Protein AF-A0A2D6XJ71-F1 (afdb_monomer_lite)

Structure (mmCIF, N/CA/C/O backbone):
data_AF-A0A2D6XJ71-F1
#
_entry.id   AF-A0A2D6XJ71-F1
#
loop_
_atom_site.group_PDB
_atom_site.id
_atom_site.type_symbol
_atom_site.label_atom_id
_atom_site.label_alt_id
_atom_site.label_comp_id
_atom_site.label_asym_id
_atom_site.label_entity_id
_atom_site.label_seq_id
_atom_site.pdbx_PDB_ins_code
_atom_site.Cartn_x
_atom_site.Cartn_y
_atom_site.Cartn_z
_atom_site.occupancy
_atom_site.B_iso_or_equiv
_atom_site.auth_seq_id
_atom_site.auth_comp_id
_atom_site.auth_asym_id
_atom_site.auth_atom_id
_atom_site.pdbx_PDB_model_num
ATOM 1 N N . MET A 1 1 ? -10.525 14.845 2.815 1.00 51.22 1 MET A N 1
ATOM 2 C CA . MET A 1 1 ? -10.819 14.369 4.170 1.00 51.22 1 MET A CA 1
ATOM 3 C C . MET A 1 1 ? -10.170 13.009 4.356 1.00 51.22 1 MET A C 1
ATOM 5 O O . MET A 1 1 ? -10.259 12.200 3.432 1.00 51.22 1 MET A O 1
ATOM 9 N N . PRO A 1 2 ? -9.506 12.771 5.499 1.00 63.09 2 PRO A N 1
ATOM 10 C CA . PRO A 1 2 ? -9.020 11.447 5.860 1.00 63.09 2 PRO A CA 1
ATOM 11 C C . PRO A 1 2 ? -10.213 10.497 5.984 1.00 63.09 2 PRO A C 1
ATOM 13 O O . PRO A 1 2 ? -11.154 10.777 6.727 1.00 63.09 2 PRO A O 1
ATOM 16 N N . ASP A 1 3 ? -10.180 9.400 5.234 1.00 77.62 3 ASP A N 1
ATOM 17 C CA . ASP A 1 3 ? -11.214 8.375 5.257 1.00 77.62 3 ASP A CA 1
ATOM 18 C C . ASP A 1 3 ? -10.676 7.134 5.960 1.00 77.62 3 ASP A C 1
ATOM 20 O O . ASP A 1 3 ? -9.492 6.808 5.891 1.00 77.62 3 ASP A O 1
ATOM 24 N N . LYS A 1 4 ? -11.563 6.416 6.640 1.00 82.00 4 LYS A N 1
ATOM 25 C CA . LYS A 1 4 ? -11.243 5.103 7.192 1.00 82.00 4 LYS A CA 1
ATOM 26 C C . LYS A 1 4 ? -11.591 4.049 6.156 1.00 82.00 4 LYS A C 1
ATOM 28 O O . LYS A 1 4 ? -12.756 3.896 5.792 1.00 82.00 4 LYS A O 1
ATOM 33 N N . ILE A 1 5 ? -10.583 3.327 5.681 1.00 81.94 5 ILE A N 1
ATOM 34 C CA . ILE A 1 5 ? -10.761 2.212 4.757 1.00 81.94 5 ILE A CA 1
ATOM 35 C C . ILE A 1 5 ? -10.646 0.922 5.553 1.00 81.94 5 ILE A C 1
ATOM 37 O O . ILE A 1 5 ? -9.626 0.647 6.178 1.00 81.94 5 ILE A O 1
ATOM 41 N N . LYS A 1 6 ? -11.706 0.117 5.504 1.00 82.56 6 LYS A N 1
ATOM 42 C CA . LYS A 1 6 ? -11.683 -1.251 6.015 1.00 82.56 6 LYS A CA 1
ATOM 43 C C . LYS A 1 6 ? -11.183 -2.177 4.923 1.00 82.56 6 LYS A C 1
ATOM 45 O O . LYS A 1 6 ? -11.845 -2.348 3.895 1.00 82.56 6 LYS A O 1
ATOM 50 N N . VAL A 1 7 ? -10.016 -2.758 5.146 1.00 82.50 7 VAL A N 1
ATOM 51 C CA . VAL A 1 7 ? -9.429 -3.758 4.265 1.00 82.50 7 VAL A CA 1
ATOM 52 C C . VAL A 1 7 ? -9.824 -5.123 4.807 1.00 82.50 7 VAL A C 1
ATOM 54 O O . VAL A 1 7 ? -9.455 -5.508 5.914 1.00 82.50 7 VAL A O 1
ATOM 57 N N . LYS A 1 8 ? -10.653 -5.824 4.033 1.00 79.19 8 LYS A N 1
ATOM 58 C CA . LYS A 1 8 ? -11.095 -7.178 4.357 1.00 79.19 8 LYS A CA 1
ATOM 59 C C . LYS A 1 8 ? -10.060 -8.191 3.894 1.00 79.19 8 LYS A C 1
ATOM 61 O O . LYS A 1 8 ? -9.415 -7.943 2.874 1.00 79.19 8 LYS A O 1
ATOM 66 N N . PRO A 1 9 ? -9.974 -9.344 4.567 1.00 72.31 9 PRO A N 1
ATOM 67 C CA . PRO A 1 9 ? -9.138 -10.421 4.090 1.00 72.31 9 PRO A CA 1
ATOM 68 C C . PRO A 1 9 ? -9.568 -10.936 2.725 1.00 72.31 9 PRO A C 1
ATOM 70 O O . PRO A 1 9 ? -10.763 -11.057 2.428 1.00 72.31 9 PRO A O 1
ATOM 73 N N . GLU A 1 10 ? -8.575 -11.238 1.894 1.00 70.38 10 GLU A N 1
ATOM 74 C CA . GLU A 1 10 ? -8.790 -12.020 0.687 1.00 70.38 10 G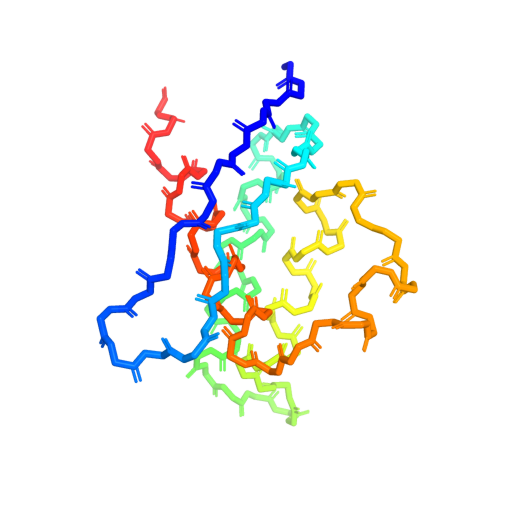LU A CA 1
ATOM 75 C C . GLU A 1 10 ? -9.083 -13.478 1.052 1.00 70.38 10 GLU A C 1
ATOM 77 O O . GLU A 1 10 ? -8.654 -14.003 2.080 1.00 70.38 10 GLU A O 1
ATOM 82 N N . LYS A 1 11 ? -9.880 -14.155 0.222 1.00 70.31 11 LYS A N 1
ATOM 83 C CA . LYS A 1 11 ? -10.230 -15.554 0.477 1.00 70.31 11 LYS A CA 1
ATOM 84 C C . LYS A 1 11 ? -8.966 -16.415 0.438 1.00 70.31 11 LYS A C 1
ATOM 86 O O . LYS A 1 11 ? -8.349 -16.524 -0.615 1.00 70.31 11 LYS A O 1
ATOM 91 N N . GLY A 1 12 ? -8.666 -17.086 1.549 1.00 67.19 12 GLY A N 1
ATOM 92 C CA . GLY A 1 12 ? -7.524 -17.997 1.664 1.00 67.19 12 GLY A CA 1
ATOM 93 C C . GLY A 1 12 ? -6.319 -17.426 2.411 1.00 67.19 12 GLY A C 1
ATOM 94 O O . GLY A 1 12 ? -5.306 -18.111 2.470 1.00 67.19 12 GLY A O 1
ATOM 95 N N . THR A 1 13 ? -6.423 -16.226 2.991 1.00 66.50 13 THR A N 1
ATOM 96 C CA . THR A 1 13 ? -5.395 -15.666 3.881 1.00 66.50 13 THR A CA 1
ATOM 97 C C . THR A 1 13 ? -5.837 -15.726 5.349 1.00 66.50 13 THR A C 1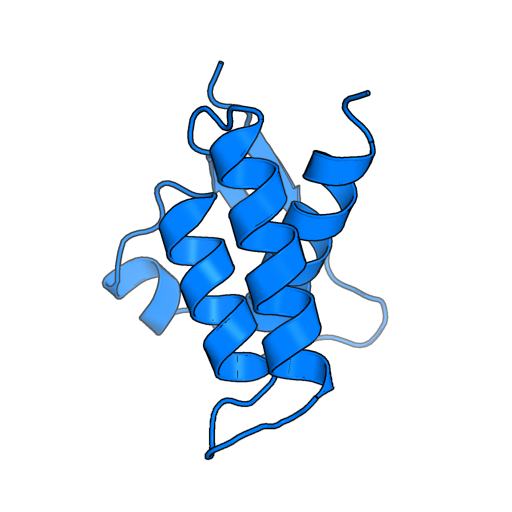
ATOM 99 O O . THR A 1 13 ? -7.025 -15.603 5.652 1.00 66.50 13 THR A O 1
ATOM 102 N N . ASP A 1 14 ? -4.882 -15.887 6.275 1.00 70.31 14 ASP A N 1
ATOM 103 C CA . ASP A 1 14 ? -5.107 -15.844 7.740 1.00 70.31 14 ASP A CA 1
ATOM 104 C C . ASP A 1 14 ? -5.238 -14.405 8.286 1.00 70.31 14 ASP A C 1
ATOM 106 O O . ASP A 1 14 ? -5.273 -14.153 9.495 1.00 70.31 14 ASP A O 1
ATOM 110 N N . PHE A 1 15 ? -5.311 -13.446 7.369 1.00 71.06 15 PHE A N 1
ATOM 111 C CA . PHE A 1 15 ? -5.405 -12.022 7.618 1.00 71.06 15 PHE A CA 1
ATOM 112 C C . PHE A 1 15 ? -6.723 -11.659 8.325 1.00 71.06 15 PHE A C 1
ATOM 114 O O . PHE A 1 15 ? -7.802 -12.155 7.990 1.00 71.06 15 PHE A O 1
ATOM 121 N N . LYS A 1 16 ? -6.657 -10.763 9.314 1.00 72.44 16 LYS A N 1
ATOM 122 C CA . LYS A 1 16 ? -7.840 -10.196 9.982 1.00 72.44 16 LYS A CA 1
ATOM 123 C C . LYS A 1 16 ? -8.249 -8.888 9.307 1.00 72.44 16 LYS A C 1
ATOM 125 O O . LYS A 1 16 ? -7.430 -8.217 8.709 1.00 72.44 16 LYS A O 1
ATOM 130 N N . GLU A 1 17 ? -9.521 -8.500 9.400 1.00 81.56 17 GLU A N 1
ATOM 131 C CA . GLU A 1 17 ? -9.947 -7.183 8.898 1.00 81.56 17 GLU A CA 1
ATOM 132 C C . GLU A 1 17 ? -9.151 -6.069 9.603 1.00 81.56 17 GLU A C 1
ATOM 134 O O . GLU A 1 17 ? -9.129 -6.017 10.834 1.00 81.56 17 GLU A O 1
ATOM 139 N N . ILE A 1 18 ? -8.526 -5.182 8.823 1.00 82.88 18 ILE A N 1
ATOM 140 C CA . ILE A 1 18 ? -7.787 -4.022 9.333 1.00 82.88 18 ILE A CA 1
ATOM 141 C C . ILE A 1 18 ? -8.475 -2.738 8.883 1.00 82.88 18 ILE A C 1
ATOM 143 O O . ILE A 1 18 ? -8.847 -2.568 7.720 1.00 82.88 18 ILE A O 1
ATOM 147 N N . GLU A 1 19 ? -8.643 -1.812 9.824 1.00 85.75 19 GLU A N 1
ATOM 148 C CA . GLU A 1 19 ? -9.088 -0.452 9.546 1.00 85.75 19 GLU A CA 1
ATOM 149 C C . GLU A 1 19 ? -7.871 0.464 9.430 1.00 85.75 19 GLU A C 1
ATOM 151 O O . GLU A 1 19 ? -7.104 0.622 10.377 1.00 85.75 19 GLU A O 1
ATOM 156 N N . VAL A 1 20 ? -7.711 1.086 8.266 1.00 86.75 20 VAL A N 1
ATOM 157 C CA . VAL A 1 20 ? -6.593 1.977 7.971 1.00 86.75 20 VAL A CA 1
ATOM 158 C C . VAL A 1 20 ? -7.125 3.386 7.777 1.00 86.75 20 VAL A C 1
ATOM 160 O O . VAL A 1 20 ? -8.073 3.611 7.021 1.00 86.75 20 VAL A O 1
ATOM 163 N N . THR A 1 21 ? -6.517 4.351 8.462 1.00 88.00 21 THR A N 1
ATOM 164 C CA . THR A 1 21 ? -6.856 5.765 8.276 1.00 88.00 21 THR A CA 1
ATOM 165 C C . THR A 1 21 ? -6.009 6.335 7.148 1.00 88.00 21 THR A C 1
ATOM 167 O O . THR A 1 21 ? -4.77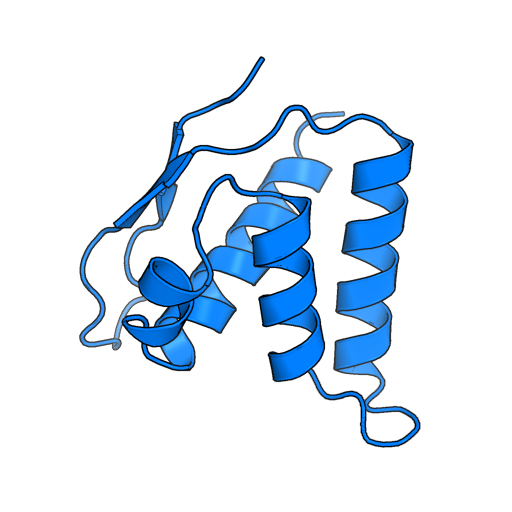7 6.268 7.178 1.00 88.00 21 THR A O 1
ATOM 170 N N . THR A 1 22 ? -6.667 6.876 6.128 1.00 86.44 22 THR A N 1
ATOM 171 C CA . THR A 1 22 ? -5.995 7.443 4.962 1.00 86.44 22 THR A CA 1
ATOM 172 C C . THR A 1 22 ? -5.593 8.880 5.244 1.00 86.44 22 THR A C 1
ATOM 174 O O . THR A 1 22 ? -6.315 9.627 5.904 1.00 86.44 22 THR A O 1
ATOM 177 N N . LYS A 1 23 ? -4.471 9.307 4.676 1.00 85.94 23 LYS A N 1
ATOM 178 C CA . LYS A 1 23 ? -4.129 10.726 4.578 1.00 85.94 23 LYS A CA 1
ATOM 179 C C . LYS A 1 23 ? -5.046 11.410 3.566 1.00 85.94 23 LYS A C 1
ATOM 181 O O . LYS A 1 23 ? -5.757 10.759 2.798 1.00 85.94 23 LYS A O 1
ATOM 186 N N . ASP A 1 24 ? -5.042 12.738 3.572 1.00 79.00 24 ASP A N 1
ATOM 187 C CA . ASP A 1 24 ? -5.658 13.491 2.489 1.00 79.00 24 ASP A CA 1
ATOM 188 C C . ASP A 1 24 ? -4.804 13.349 1.223 1.00 79.00 24 ASP A C 1
ATOM 190 O O . ASP A 1 24 ? -3.604 13.617 1.224 1.00 79.00 24 ASP A O 1
ATOM 194 N N . TRP A 1 25 ? -5.426 12.886 0.144 1.00 78.62 25 TRP A N 1
ATOM 195 C CA . TRP A 1 25 ? -4.756 12.438 -1.072 1.00 78.62 25 TRP A CA 1
ATOM 196 C C . TRP A 1 25 ? -5.238 13.254 -2.267 1.00 78.62 25 TRP A C 1
ATOM 198 O O . TRP A 1 25 ? -6.333 13.052 -2.803 1.00 78.62 25 TRP A O 1
ATOM 208 N N . ASN A 1 26 ? -4.391 14.198 -2.673 1.00 84.69 26 ASN A N 1
ATOM 209 C CA . ASN A 1 26 ? -4.610 15.082 -3.813 1.00 84.69 26 ASN A CA 1
ATOM 210 C C . ASN A 1 26 ? -4.148 14.413 -5.125 1.00 84.69 26 ASN A C 1
ATOM 212 O O . ASN A 1 26 ? -3.597 13.311 -5.116 1.00 84.69 26 ASN A O 1
ATOM 216 N N . LEU A 1 27 ? -4.357 15.081 -6.267 1.00 85.69 27 LEU A N 1
ATOM 217 C CA . LEU A 1 27 ? -4.001 14.556 -7.594 1.00 85.69 27 LEU A CA 1
ATOM 218 C C . LEU A 1 27 ? -2.525 14.133 -7.710 1.00 85.69 27 LEU A C 1
ATOM 220 O O . LEU A 1 27 ? -2.219 13.162 -8.403 1.00 85.69 27 LEU A O 1
ATOM 224 N N . GLU A 1 28 ? -1.618 14.844 -7.044 1.00 88.56 28 GLU A N 1
ATOM 225 C CA . GLU A 1 28 ? -0.191 14.523 -7.028 1.00 88.56 28 GLU A CA 1
ATOM 226 C C . GLU A 1 28 ? 0.072 13.225 -6.263 1.00 88.56 28 GLU A C 1
ATOM 228 O O . GLU A 1 28 ? 0.724 12.329 -6.799 1.00 88.56 28 GLU A O 1
ATOM 233 N N . THR A 1 29 ? -0.523 13.063 -5.078 1.00 87.44 29 THR A N 1
ATOM 234 C CA . THR A 1 29 ? -0.465 11.813 -4.309 1.00 87.44 29 THR A CA 1
ATOM 235 C C . THR A 1 29 ? -0.945 10.632 -5.152 1.00 87.44 29 THR A C 1
ATOM 237 O O . THR A 1 29 ? -0.285 9.593 -5.188 1.00 87.44 29 THR A O 1
ATOM 240 N N . ARG A 1 30 ? -2.037 10.805 -5.916 1.00 87.25 30 ARG A N 1
ATOM 241 C CA . ARG A 1 30 ? -2.551 9.747 -6.808 1.00 87.25 30 ARG A CA 1
ATOM 242 C C . ARG A 1 30 ? -1.576 9.369 -7.908 1.00 87.25 30 ARG A C 1
ATOM 244 O O . ARG A 1 30 ? -1.358 8.187 -8.167 1.00 87.25 30 ARG A O 1
ATOM 251 N N . ARG A 1 31 ? -0.975 10.368 -8.556 1.00 90.31 31 ARG A N 1
ATOM 252 C CA . ARG A 1 31 ? 0.039 10.140 -9.595 1.00 90.31 31 ARG A CA 1
ATOM 253 C C . ARG A 1 31 ? 1.246 9.401 -9.031 1.00 90.31 31 ARG A C 1
ATOM 255 O O . ARG A 1 31 ? 1.744 8.489 -9.687 1.00 90.31 31 ARG A O 1
ATOM 262 N N . THR A 1 32 ? 1.682 9.766 -7.830 1.00 92.81 32 THR A N 1
ATOM 263 C CA . THR A 1 32 ? 2.815 9.122 -7.164 1.00 92.81 32 THR A CA 1
ATOM 264 C C . THR A 1 32 ? 2.506 7.669 -6.823 1.00 92.81 32 THR A C 1
ATOM 266 O O . THR A 1 32 ? 3.282 6.807 -7.217 1.00 92.81 32 THR A O 1
ATOM 269 N N . ILE A 1 33 ? 1.355 7.369 -6.214 1.00 91.62 33 ILE A N 1
ATOM 270 C CA . ILE A 1 33 ? 0.940 5.988 -5.902 1.00 91.62 33 ILE A CA 1
ATOM 271 C C . ILE A 1 33 ? 0.897 5.122 -7.167 1.00 91.62 33 ILE A C 1
ATOM 273 O O . ILE A 1 33 ? 1.519 4.064 -7.213 1.00 91.62 33 ILE A O 1
ATOM 277 N N . ASN A 1 34 ? 0.264 5.604 -8.241 1.00 90.88 34 ASN A N 1
ATOM 278 C CA . ASN A 1 34 ? 0.212 4.869 -9.510 1.00 90.88 34 ASN A CA 1
ATOM 279 C C . ASN A 1 34 ? 1.605 4.637 -10.120 1.00 90.88 34 ASN A C 1
ATOM 281 O O . ASN A 1 34 ? 1.857 3.597 -10.733 1.00 90.88 34 ASN A O 1
ATOM 285 N N . ARG A 1 35 ? 2.526 5.596 -9.960 1.00 92.62 35 ARG A N 1
ATOM 286 C CA . ARG A 1 35 ? 3.916 5.443 -10.399 1.00 92.62 35 ARG A CA 1
ATOM 287 C C . ARG A 1 35 ? 4.642 4.373 -9.583 1.00 92.62 35 ARG A C 1
ATOM 289 O O . ARG A 1 35 ? 5.293 3.538 -10.201 1.00 92.62 35 ARG A O 1
ATOM 296 N N . LEU A 1 36 ? 4.504 4.382 -8.256 1.00 92.88 36 LEU A N 1
ATOM 297 C CA . LEU A 1 36 ? 5.138 3.413 -7.353 1.00 92.88 36 LEU A CA 1
ATOM 298 C C . LEU A 1 36 ? 4.674 1.988 -7.668 1.00 92.88 36 LEU A C 1
ATOM 300 O O . LEU A 1 36 ? 5.502 1.128 -7.950 1.00 92.88 36 LEU A O 1
ATOM 304 N N . VAL A 1 37 ? 3.358 1.762 -7.761 1.00 91.06 37 VAL A N 1
ATOM 305 C CA . VAL A 1 37 ? 2.789 0.445 -8.107 1.00 91.06 37 VAL A CA 1
ATOM 306 C C . VAL A 1 37 ? 3.304 -0.046 -9.462 1.00 91.06 37 VAL A C 1
ATOM 308 O O . VAL A 1 37 ? 3.677 -1.211 -9.608 1.00 91.06 37 VAL A O 1
ATOM 311 N N . ARG A 1 38 ? 3.384 0.843 -10.463 1.00 90.88 38 ARG A N 1
ATOM 312 C CA . ARG A 1 38 ? 3.942 0.505 -11.779 1.00 90.88 38 ARG A CA 1
ATOM 313 C C . ARG A 1 38 ? 5.441 0.206 -11.720 1.00 90.88 38 ARG A C 1
ATOM 315 O O . ARG A 1 38 ? 5.902 -0.647 -12.468 1.00 90.88 38 ARG A O 1
ATOM 322 N N . GLN A 1 39 ? 6.205 0.913 -10.889 1.00 91.12 39 GLN A N 1
ATOM 323 C CA . GLN A 1 39 ? 7.627 0.628 -10.686 1.00 91.12 39 GLN A CA 1
ATOM 324 C C . GLN A 1 39 ? 7.829 -0.733 -10.018 1.00 91.12 39 GLN A C 1
ATOM 326 O O . GLN A 1 39 ? 8.642 -1.502 -10.522 1.00 91.12 39 GLN A O 1
ATOM 331 N N . GLY A 1 40 ? 7.043 -1.050 -8.984 1.00 90.88 40 GLY A N 1
ATOM 332 C CA . GLY A 1 40 ? 7.064 -2.350 -8.311 1.00 90.88 40 GLY A CA 1
ATOM 333 C C . GLY A 1 40 ? 6.782 -3.511 -9.265 1.00 90.88 40 GLY A C 1
ATOM 334 O O . GLY A 1 40 ? 7.543 -4.468 -9.296 1.00 90.88 40 GLY A O 1
ATOM 335 N N . HIS A 1 41 ? 5.778 -3.383 -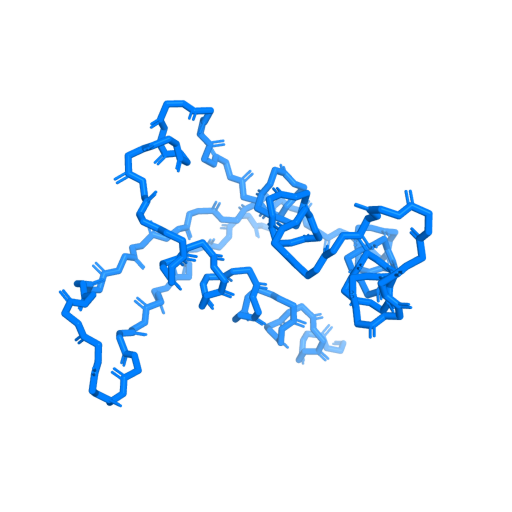10.140 1.00 89.12 41 HIS A N 1
ATOM 336 C CA . HIS A 1 41 ? 5.473 -4.390 -11.173 1.00 89.12 41 HIS A CA 1
ATOM 337 C C . HIS A 1 41 ? 6.587 -4.599 -12.203 1.00 89.12 41 HIS A C 1
ATOM 339 O O . HIS A 1 41 ? 6.661 -5.649 -12.836 1.00 89.12 41 HIS A O 1
ATOM 345 N N . LEU A 1 42 ? 7.400 -3.572 -12.452 1.00 91.06 42 LEU A N 1
ATOM 346 C CA . LEU A 1 42 ? 8.492 -3.649 -13.419 1.00 91.06 42 LEU A CA 1
ATOM 347 C C . LEU A 1 42 ? 9.782 -4.201 -12.802 1.00 91.06 42 LEU A C 1
ATOM 349 O O . LEU A 1 42 ? 10.726 -4.419 -13.559 1.00 91.06 42 LEU A O 1
ATOM 353 N N . GLU A 1 43 ? 9.828 -4.367 -11.475 1.00 85.69 43 GLU A N 1
ATOM 354 C CA . GLU A 1 43 ? 10.967 -4.880 -10.701 1.00 85.69 43 GLU A CA 1
ATOM 355 C C . GLU A 1 43 ? 12.323 -4.320 -11.162 1.00 85.69 43 GLU A C 1
ATOM 357 O O . GLU A 1 43 ? 13.271 -5.041 -11.481 1.00 85.69 43 GLU A O 1
ATOM 362 N N . LYS A 1 44 ? 12.422 -2.990 -11.270 1.00 78.94 44 LYS A N 1
ATOM 363 C CA . LYS A 1 44 ? 13.626 -2.331 -11.796 1.00 78.94 44 LYS A CA 1
ATOM 364 C C . LYS A 1 44 ? 14.585 -1.939 -10.684 1.00 78.94 44 LYS A C 1
ATOM 366 O O . LYS A 1 44 ? 14.183 -1.332 -9.701 1.00 78.94 44 LYS A O 1
ATOM 371 N N . ASN A 1 45 ? 15.878 -2.178 -10.906 1.00 81.12 45 ASN A N 1
ATOM 372 C CA . ASN A 1 45 ? 16.965 -1.757 -10.011 1.00 81.12 45 ASN A CA 1
ATOM 373 C C . ASN A 1 45 ? 16.826 -2.285 -8.570 1.00 81.12 45 ASN A C 1
ATOM 375 O O . ASN A 1 45 ? 17.210 -1.598 -7.630 1.00 81.12 45 ASN A O 1
ATOM 379 N N . GLY A 1 46 ? 16.259 -3.483 -8.396 1.00 82.88 46 GLY A N 1
ATOM 380 C CA . GLY A 1 46 ? 16.023 -4.068 -7.072 1.00 82.88 46 GLY A CA 1
ATOM 381 C C . GLY A 1 46 ? 14.820 -3.490 -6.323 1.00 82.88 46 GLY A C 1
ATOM 382 O O . GLY A 1 46 ? 14.584 -3.905 -5.200 1.00 82.88 46 GLY A O 1
ATOM 383 N N . TYR A 1 47 ? 14.060 -2.576 -6.936 1.00 88.62 47 TYR A N 1
ATOM 384 C CA . TYR A 1 47 ? 12.797 -2.081 -6.396 1.00 88.62 47 TYR A CA 1
ATOM 385 C C . TYR A 1 47 ? 11.672 -3.043 -6.773 1.00 88.62 47 TYR A C 1
ATOM 387 O O . TYR A 1 47 ? 11.268 -3.087 -7.940 1.00 88.62 47 TYR A O 1
ATOM 395 N N . CYS A 1 48 ? 11.208 -3.837 -5.812 1.00 91.44 48 CYS A N 1
ATOM 396 C CA . CYS A 1 48 ? 10.212 -4.881 -6.033 1.00 91.44 48 CYS A CA 1
ATOM 397 C C . CYS A 1 48 ? 8.796 -4.426 -5.655 1.00 91.44 48 CYS A C 1
ATOM 399 O O . CYS A 1 48 ? 8.569 -3.312 -5.176 1.00 91.44 48 CYS A O 1
ATOM 401 N N . MET A 1 49 ? 7.812 -5.299 -5.878 1.00 92.19 49 MET A N 1
ATOM 402 C CA . MET A 1 49 ? 6.421 -5.001 -5.538 1.00 92.19 49 MET A CA 1
ATOM 403 C C . MET A 1 49 ? 6.222 -4.727 -4.041 1.00 92.19 49 MET A C 1
ATOM 405 O O . MET A 1 49 ? 5.436 -3.858 -3.677 1.00 92.19 49 MET A O 1
ATOM 409 N N . PHE A 1 50 ? 6.970 -5.415 -3.178 1.00 92.00 50 PHE A N 1
ATOM 410 C CA . PHE A 1 50 ? 6.881 -5.203 -1.737 1.00 92.00 50 PHE A CA 1
ATOM 411 C C . PHE A 1 50 ? 7.343 -3.796 -1.330 1.00 92.00 50 PHE A C 1
ATOM 413 O O . PHE A 1 50 ? 6.644 -3.124 -0.573 1.00 92.00 50 PHE A O 1
ATOM 420 N N . ASP A 1 51 ? 8.452 -3.310 -1.899 1.00 93.00 51 ASP A N 1
ATOM 421 C CA . ASP A 1 51 ? 8.936 -1.943 -1.655 1.00 93.00 51 ASP A CA 1
ATOM 422 C C . ASP A 1 51 ? 7.886 -0.908 -2.083 1.00 93.00 51 ASP A C 1
ATOM 424 O O . ASP A 1 51 ? 7.584 0.036 -1.351 1.00 93.00 51 ASP A O 1
ATOM 428 N N . ALA A 1 52 ? 7.253 -1.143 -3.238 1.00 94.19 52 ALA A N 1
ATOM 429 C CA . ALA A 1 52 ? 6.165 -0.306 -3.726 1.00 94.19 52 ALA A CA 1
ATOM 430 C C . ALA A 1 52 ? 4.974 -0.272 -2.763 1.00 94.19 52 ALA A C 1
ATOM 432 O O . ALA A 1 52 ? 4.402 0.794 -2.533 1.00 94.19 52 ALA A O 1
ATOM 433 N N . CYS A 1 53 ? 4.605 -1.412 -2.180 1.00 94.12 53 CYS A N 1
ATOM 434 C CA . CYS A 1 53 ? 3.523 -1.489 -1.205 1.00 94.12 53 CYS A CA 1
ATOM 435 C C . CYS A 1 53 ? 3.844 -0.702 0.073 1.00 94.12 53 CYS A C 1
ATOM 437 O O . CYS A 1 53 ? 3.010 0.088 0.519 1.00 94.12 53 CYS A O 1
ATOM 439 N N . CYS A 1 54 ? 5.057 -0.837 0.613 1.00 93.25 54 CYS A N 1
ATOM 440 C CA . CYS A 1 54 ? 5.517 -0.067 1.773 1.00 93.25 54 CYS A CA 1
ATOM 441 C C . CYS A 1 54 ? 5.469 1.449 1.519 1.00 93.25 54 CYS A C 1
ATOM 443 O O . CYS A 1 54 ? 4.926 2.201 2.334 1.00 93.25 54 CYS A O 1
ATOM 445 N N . ASP A 1 55 ? 5.958 1.901 0.360 1.00 93.88 55 ASP A N 1
ATOM 446 C CA . ASP A 1 55 ? 5.922 3.318 -0.016 1.00 93.88 55 ASP A CA 1
ATOM 447 C C . ASP A 1 55 ? 4.485 3.837 -0.164 1.00 93.88 55 ASP A C 1
ATOM 449 O O . ASP A 1 55 ? 4.168 4.958 0.252 1.00 93.88 55 ASP A O 1
ATOM 453 N N . VAL A 1 56 ? 3.585 3.021 -0.727 1.00 93.06 56 VAL A N 1
ATOM 454 C CA . VAL A 1 56 ? 2.160 3.357 -0.830 1.00 93.06 56 VAL A CA 1
ATOM 455 C C . VAL A 1 56 ? 1.532 3.497 0.551 1.00 93.06 56 VAL A C 1
ATOM 457 O O . VAL A 1 56 ? 0.826 4.480 0.769 1.00 93.06 56 VAL A O 1
ATOM 460 N N . LEU A 1 57 ? 1.794 2.587 1.496 1.00 92.62 57 LEU A N 1
ATOM 461 C CA . LEU A 1 57 ? 1.278 2.707 2.864 1.00 92.62 57 LEU A CA 1
ATOM 462 C C . LEU A 1 57 ? 1.756 3.998 3.528 1.00 92.62 57 LEU A C 1
ATOM 464 O O . LEU A 1 57 ? 0.936 4.742 4.071 1.00 92.62 57 LEU A O 1
ATOM 468 N N . ASN A 1 58 ? 3.048 4.307 3.429 1.00 91.50 58 ASN A N 1
ATOM 469 C CA . ASN A 1 58 ? 3.617 5.515 4.023 1.00 91.50 58 ASN A CA 1
ATOM 470 C C . ASN A 1 58 ? 2.982 6.792 3.437 1.00 91.50 58 ASN A C 1
ATOM 472 O O . ASN A 1 58 ? 2.628 7.733 4.155 1.00 91.50 58 ASN A O 1
ATOM 476 N N . LEU A 1 59 ? 2.765 6.813 2.121 1.00 90.69 59 LEU A N 1
ATOM 477 C CA . LEU A 1 59 ? 2.205 7.967 1.423 1.00 90.69 59 LEU A CA 1
ATOM 478 C C . LEU A 1 59 ? 0.686 8.116 1.616 1.00 90.69 59 LEU A C 1
ATOM 480 O O . LEU A 1 59 ? 0.186 9.234 1.749 1.00 90.69 59 LEU A O 1
ATOM 484 N N . ALA A 1 60 ? -0.052 7.007 1.608 1.00 89.19 60 ALA A N 1
ATOM 485 C CA . ALA A 1 60 ? -1.513 6.993 1.578 1.00 89.19 60 ALA A CA 1
ATOM 486 C C . ALA A 1 60 ? -2.161 6.924 2.965 1.00 89.19 60 ALA A C 1
ATOM 488 O O . ALA A 1 60 ? -3.340 7.252 3.097 1.00 89.19 60 ALA A O 1
ATOM 489 N N . THR A 1 61 ? -1.431 6.500 3.997 1.00 91.19 61 THR A N 1
ATOM 490 C CA . THR A 1 61 ? -1.999 6.184 5.316 1.00 91.19 61 THR A CA 1
ATOM 491 C C . THR A 1 61 ? -1.295 6.929 6.436 1.00 91.19 61 THR A C 1
ATOM 493 O O . THR A 1 61 ? -0.208 7.478 6.258 1.00 91.19 61 THR A O 1
ATOM 496 N N . THR A 1 62 ? -1.926 6.961 7.606 1.00 90.38 62 THR A N 1
ATOM 497 C CA . THR A 1 62 ? -1.325 7.469 8.844 1.00 90.38 62 THR A CA 1
ATOM 498 C C . THR A 1 62 ? -0.656 6.373 9.677 1.00 90.38 62 THR A C 1
ATOM 500 O O . THR A 1 62 ? -0.387 6.623 10.848 1.00 90.38 62 THR A O 1
ATOM 503 N N . LEU A 1 63 ? -0.440 5.173 9.121 1.00 88.94 63 LEU A N 1
ATOM 504 C CA . LEU A 1 63 ? 0.254 4.097 9.830 1.00 88.94 63 LEU A CA 1
ATOM 505 C C . LEU A 1 63 ? 1.680 4.538 10.172 1.00 88.94 63 LEU A C 1
ATOM 507 O O . LEU A 1 63 ? 2.363 5.164 9.357 1.00 88.94 63 LEU A O 1
ATOM 511 N N . THR A 1 64 ? 2.105 4.229 11.390 1.00 88.88 64 THR A N 1
ATOM 512 C CA . THR A 1 64 ? 3.484 4.424 11.836 1.00 88.88 64 THR A CA 1
ATOM 513 C C . THR A 1 64 ? 4.376 3.295 11.318 1.00 88.88 64 THR A C 1
ATOM 515 O O . THR A 1 64 ? 3.890 2.253 10.880 1.00 88.88 64 THR A O 1
ATOM 518 N N . GLU A 1 65 ? 5.696 3.475 11.383 1.00 86.19 65 GLU A N 1
ATOM 519 C CA . GLU A 1 65 ? 6.640 2.397 11.055 1.00 86.19 65 GLU A CA 1
ATOM 520 C C . GLU A 1 65 ? 6.426 1.162 11.943 1.00 86.19 65 GLU A C 1
ATOM 522 O O . GLU A 1 65 ? 6.528 0.039 11.459 1.00 86.19 65 GLU A O 1
ATOM 527 N N . GLU A 1 66 ? 6.067 1.363 13.215 1.00 88.31 66 GLU A N 1
ATOM 528 C CA . GLU A 1 66 ? 5.745 0.281 14.150 1.00 88.31 66 GLU A CA 1
ATOM 529 C C . GLU A 1 66 ? 4.468 -0.465 13.742 1.00 88.31 66 GLU A C 1
ATOM 531 O O . GLU A 1 66 ? 4.440 -1.695 13.774 1.00 88.31 66 GLU A O 1
ATOM 536 N N . ASP A 1 67 ? 3.431 0.251 13.293 1.00 88.81 67 ASP A N 1
ATOM 537 C CA . ASP A 1 67 ? 2.218 -0.384 12.769 1.00 88.81 67 ASP A CA 1
ATOM 538 C C . ASP A 1 67 ? 2.545 -1.251 11.550 1.00 88.81 67 ASP A C 1
ATOM 540 O O . ASP A 1 67 ? 2.119 -2.399 11.489 1.00 88.81 67 ASP A O 1
ATOM 544 N N . VAL A 1 68 ? 3.333 -0.725 10.603 1.00 86.69 68 VAL A N 1
ATOM 545 C CA . VAL A 1 68 ? 3.733 -1.456 9.390 1.00 86.69 68 VAL A CA 1
ATOM 546 C C . VAL A 1 68 ? 4.620 -2.656 9.728 1.00 86.69 68 VAL A C 1
ATOM 548 O O . VAL A 1 68 ? 4.459 -3.710 9.123 1.00 86.69 68 VAL A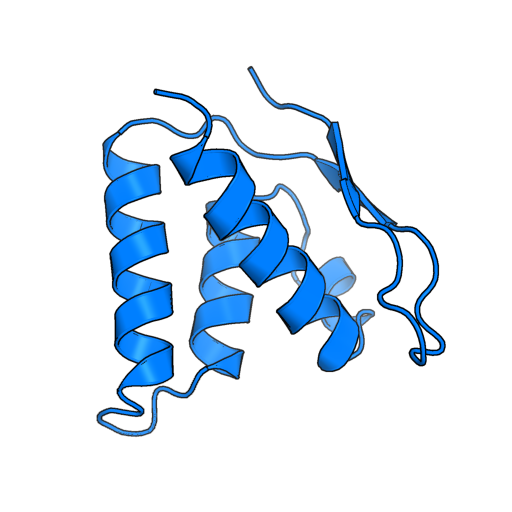 O 1
ATOM 551 N N . PHE A 1 69 ? 5.515 -2.540 10.712 1.00 87.38 69 PHE A N 1
ATOM 552 C CA . PHE A 1 69 ? 6.375 -3.644 11.151 1.00 87.38 69 PHE A CA 1
ATOM 553 C C . PHE A 1 69 ? 5.588 -4.806 11.774 1.00 87.38 69 PHE A C 1
ATOM 555 O O . PHE A 1 69 ? 5.997 -5.961 11.668 1.00 87.38 69 PHE A O 1
ATOM 562 N N . ASN A 1 70 ? 4.454 -4.510 12.412 1.00 88.50 70 ASN A N 1
ATOM 563 C CA . ASN A 1 70 ? 3.571 -5.522 12.989 1.00 88.50 70 ASN A CA 1
ATOM 564 C C . ASN A 1 70 ? 2.666 -6.208 11.951 1.00 88.50 70 ASN A C 1
ATOM 566 O O . ASN A 1 70 ? 1.988 -7.178 12.293 1.00 88.50 70 ASN A O 1
ATOM 570 N N . LEU A 1 71 ? 2.651 -5.728 10.704 1.00 88.12 71 LEU A N 1
ATOM 571 C CA . LEU A 1 71 ? 1.951 -6.372 9.599 1.00 88.12 71 LEU A CA 1
ATOM 572 C C . LEU A 1 71 ? 2.848 -7.419 8.937 1.00 88.12 71 LEU A C 1
ATOM 574 O O . LEU A 1 71 ? 4.038 -7.213 8.698 1.00 88.12 71 LEU A O 1
ATOM 578 N N . SER A 1 72 ? 2.254 -8.546 8.574 1.00 89.00 72 SER A N 1
ATOM 579 C CA . SER A 1 72 ? 2.886 -9.503 7.677 1.00 89.00 72 SER A CA 1
ATOM 580 C C . SER A 1 72 ? 2.956 -8.960 6.246 1.00 89.00 72 SER A C 1
ATOM 582 O O . SER A 1 72 ? 2.262 -8.016 5.858 1.00 89.00 72 SER A O 1
ATOM 584 N N . LYS A 1 73 ? 3.802 -9.592 5.430 1.00 88.12 73 LYS A N 1
ATOM 585 C CA . LYS A 1 73 ? 3.993 -9.222 4.025 1.00 88.12 73 LYS A CA 1
ATOM 586 C C . LYS A 1 73 ? 2.673 -9.191 3.243 1.00 88.12 73 LYS A C 1
ATOM 588 O O . LYS A 1 73 ? 2.410 -8.216 2.543 1.00 88.12 73 LYS A O 1
ATOM 593 N N . ASP A 1 74 ? 1.846 -10.221 3.397 1.00 87.12 74 ASP A N 1
ATOM 594 C CA . ASP A 1 74 ? 0.572 -10.334 2.682 1.00 87.12 74 ASP A CA 1
ATOM 595 C C . ASP A 1 74 ? -0.393 -9.209 3.083 1.00 87.12 74 ASP A C 1
ATOM 597 O O . ASP A 1 74 ? -1.090 -8.647 2.242 1.00 87.12 74 ASP A O 1
ATOM 601 N N . GLU A 1 75 ? -0.399 -8.823 4.362 1.00 88.19 75 GLU A N 1
ATOM 602 C CA . GLU A 1 75 ? -1.226 -7.722 4.865 1.00 88.19 75 GLU A CA 1
ATOM 603 C C . GLU A 1 75 ? -0.804 -6.390 4.249 1.00 88.19 75 GLU A C 1
ATOM 605 O O . GLU A 1 75 ? -1.648 -5.626 3.780 1.00 88.19 75 GLU A O 1
ATOM 610 N N . ILE A 1 76 ? 0.505 -6.135 4.194 1.00 91.12 76 ILE A N 1
ATOM 611 C CA . ILE A 1 76 ? 1.072 -4.939 3.566 1.00 91.12 76 ILE A CA 1
ATOM 612 C C . ILE A 1 76 ? 0.662 -4.861 2.093 1.00 91.12 76 ILE A C 1
ATOM 614 O O . ILE A 1 76 ? 0.181 -3.818 1.641 1.00 91.12 76 ILE A O 1
ATOM 618 N N . GLU A 1 77 ? 0.817 -5.957 1.350 1.00 90.56 77 GLU A N 1
ATOM 619 C CA . GLU A 1 77 ? 0.495 -6.004 -0.076 1.00 90.56 77 GLU A CA 1
ATOM 620 C C . GLU A 1 77 ? -1.004 -5.802 -0.332 1.00 90.56 77 GLU A C 1
ATOM 622 O O . GLU A 1 77 ? -1.381 -4.949 -1.142 1.00 90.56 77 GLU A O 1
ATOM 627 N N . VAL A 1 78 ? -1.871 -6.508 0.401 1.00 89.69 78 VAL A N 1
ATOM 628 C CA . VAL A 1 78 ? -3.331 -6.395 0.257 1.00 89.69 78 VAL A CA 1
ATOM 629 C C . VAL A 1 78 ? -3.814 -4.983 0.593 1.00 89.69 78 VAL A C 1
ATOM 631 O O . VAL A 1 78 ? -4.621 -4.414 -0.150 1.00 89.69 78 VAL A O 1
ATOM 634 N N . ILE A 1 79 ? -3.320 -4.376 1.679 1.00 89.88 79 ILE A N 1
ATOM 635 C CA . ILE A 1 79 ? -3.706 -3.011 2.058 1.00 89.88 79 ILE A CA 1
ATOM 636 C C . ILE A 1 79 ? -3.239 -2.014 0.993 1.00 89.88 79 ILE A C 1
ATOM 638 O O . ILE A 1 79 ? -4.039 -1.196 0.531 1.00 89.88 79 ILE A O 1
ATOM 642 N N . ALA A 1 80 ? -1.974 -2.077 0.573 1.00 91.69 80 ALA A N 1
ATOM 643 C CA . ALA A 1 80 ? -1.418 -1.135 -0.393 1.00 91.69 80 ALA A CA 1
ATOM 644 C C . ALA A 1 80 ? -2.134 -1.196 -1.750 1.00 91.69 80 ALA A C 1
ATOM 646 O O . ALA A 1 80 ? -2.511 -0.158 -2.303 1.00 91.69 80 ALA A O 1
ATOM 647 N N . LEU A 1 81 ? -2.389 -2.404 -2.260 1.00 89.06 81 LEU A N 1
ATOM 648 C CA . LEU A 1 81 ? -3.139 -2.608 -3.498 1.00 89.06 81 LEU A CA 1
ATOM 649 C C . LEU A 1 81 ? -4.574 -2.096 -3.378 1.00 89.06 81 LEU A C 1
ATOM 651 O O . LEU A 1 81 ? -5.064 -1.402 -4.270 1.00 89.06 81 LEU A O 1
ATOM 655 N N . LYS A 1 82 ? -5.230 -2.346 -2.239 1.00 89.19 82 LYS A N 1
ATOM 656 C CA . LYS A 1 82 ? -6.576 -1.829 -1.994 1.00 89.19 82 LYS A CA 1
ATOM 657 C C . LYS A 1 82 ? -6.611 -0.302 -2.011 1.00 89.19 82 LYS A C 1
ATOM 659 O O . LYS A 1 82 ? -7.524 0.280 -2.593 1.00 89.19 82 LYS A O 1
ATOM 664 N N . LEU A 1 83 ? -5.624 0.352 -1.405 1.00 88.88 83 LEU A N 1
ATOM 665 C CA . LEU A 1 83 ? -5.502 1.811 -1.409 1.00 88.88 83 LEU A CA 1
ATOM 666 C C . LEU A 1 83 ? -5.275 2.355 -2.823 1.00 88.88 83 LEU A C 1
ATOM 668 O O . LEU A 1 83 ? -5.904 3.344 -3.203 1.00 88.88 83 LEU A O 1
ATOM 672 N N . ALA A 1 84 ? -4.427 1.693 -3.612 1.00 88.50 84 ALA A N 1
ATOM 673 C CA . ALA A 1 84 ? -4.204 2.039 -5.012 1.00 88.50 84 ALA A CA 1
ATOM 674 C C . ALA A 1 84 ? -5.471 1.862 -5.874 1.00 88.50 84 ALA A C 1
ATOM 676 O O . ALA A 1 84 ? -5.712 2.647 -6.790 1.00 88.50 84 ALA A O 1
ATOM 677 N N . ASP A 1 85 ? -6.335 0.899 -5.569 1.00 87.19 85 ASP A N 1
ATOM 678 C CA . ASP A 1 85 ? -7.627 0.767 -6.246 1.00 87.19 85 ASP A CA 1
ATOM 679 C C . ASP A 1 85 ? -8.614 1.866 -5.834 1.00 87.19 85 ASP A C 1
ATOM 681 O O . ASP A 1 85 ? -9.244 2.502 -6.684 1.00 87.19 85 ASP A O 1
ATOM 685 N N . GLU A 1 86 ? -8.759 2.121 -4.531 1.00 84.81 86 GLU A N 1
ATOM 686 C CA . GLU A 1 86 ? -9.699 3.124 -4.016 1.00 84.81 86 GLU A CA 1
ATOM 687 C C . GLU A 1 86 ? -9.355 4.539 -4.504 1.00 84.81 86 GLU A C 1
ATOM 689 O O . GLU A 1 86 ? -10.247 5.319 -4.857 1.00 84.81 86 GLU A O 1
ATOM 694 N N . ILE A 1 87 ? -8.064 4.862 -4.620 1.00 80.44 87 ILE A N 1
ATOM 695 C CA . ILE A 1 87 ? -7.627 6.176 -5.096 1.00 80.44 87 ILE A CA 1
ATOM 696 C C . ILE A 1 87 ? -7.969 6.421 -6.572 1.00 80.44 87 ILE A C 1
ATOM 698 O O . ILE A 1 87 ? -8.196 7.565 -6.970 1.00 80.44 87 ILE A O 1
ATOM 702 N N . ASN A 1 88 ? -8.050 5.355 -7.374 1.00 76.62 88 ASN A N 1
ATOM 703 C CA . ASN A 1 88 ? -8.410 5.412 -8.789 1.00 76.62 88 ASN A CA 1
ATOM 704 C C . ASN A 1 88 ? -9.936 5.431 -9.012 1.00 76.62 88 ASN A C 1
ATOM 706 O O . ASN A 1 88 ? -10.394 5.857 -10.074 1.00 76.62 88 ASN A O 1
ATOM 710 N N . LYS A 1 89 ? -10.739 5.024 -8.016 1.00 77.44 89 LYS A N 1
ATOM 711 C CA . LYS A 1 89 ? -12.214 5.098 -8.066 1.00 77.44 89 LYS A CA 1
ATOM 712 C C . LYS A 1 89 ? -12.760 6.499 -7.810 1.00 77.44 89 LYS A C 1
ATOM 714 O O . LYS A 1 89 ? -13.811 6.845 -8.349 1.00 77.44 89 LYS A O 1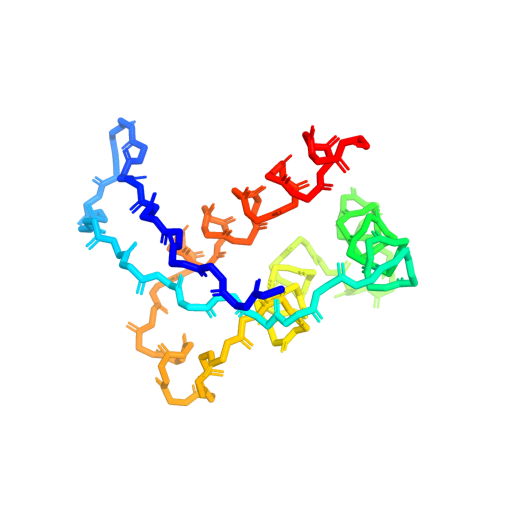
ATOM 719 N N . LYS A 1 90 ? -12.064 7.310 -7.010 1.00 61.75 90 LYS A N 1
ATOM 720 C CA . LYS A 1 90 ? -12.420 8.715 -6.761 1.00 61.75 90 LYS A CA 1
ATOM 721 C C . LYS A 1 90 ? -12.088 9.572 -7.994 1.00 61.75 90 LYS A C 1
ATOM 723 O O . LYS A 1 90 ? -11.087 10.280 -7.981 1.00 61.75 90 LYS A O 1
ATOM 728 N N . LYS A 1 91 ? -12.871 9.470 -9.072 1.00 52.25 91 LYS A N 1
ATOM 729 C CA . LYS A 1 91 ? -12.767 10.365 -10.241 1.00 52.25 91 LYS A CA 1
ATOM 730 C C . LYS A 1 91 ? -13.122 11.802 -9.882 1.00 52.25 91 LYS A C 1
ATOM 732 O O . LYS A 1 91 ? -14.102 11.985 -9.131 1.00 52.25 91 LYS A O 1
#

Radius of gyration: 12.56 Å; chains: 1; bounding box: 30×33×28 Å

Secondary structure (DSSP, 8-state):
---EEEEPPPTT--PPPEEEEBPP--HHHHHHHHHHHHHHHHT-TT--HHHHHHHHHHHHB---HHHHHTS-HHHHHHHHHHHHHHHHH--

Foldseek 3Di:
DWDWDWQPDDPPDPDHTDTFTWDDADPVLLVVLVVLCVCQVVCPPVSHNLNSLVVQCVSTTPDDPVNVVPDDSVRSNSVSVVSNVVSVVPD

Sequence (91 aa):
MPDKIKVKPEKGTDFKEIEVTTKDWNLETRRTINRLVRQGHLEKNGYCMFDACCDVLNLATTLTEEDVFNLSKDEIEVIALKLADEINKKK

pLDDT: mean 84.81, std 8.87, range [51.22, 94.19]